Protein AF-A0A6B3ESQ0-F1 (afdb_monomer)

Solvent-accessible surface area (backbone atoms only — not comparable to full-atom values): 7758 Å² total; per-residue (Å²): 126,95,83,74,76,78,88,73,62,58,84,93,49,56,82,77,67,84,89,86,86,85,88,62,100,40,74,67,55,45,43,50,52,50,32,52,50,52,49,48,44,42,76,74,68,45,59,63,90,80,61,83,86,89,71,96,51,79,80,52,49,66,57,46,50,51,47,27,46,77,65,75,42,83,80,82,86,88,47,82,57,80,81,58,82,66,95,72,74,67,67,64,65,57,62,74,66,60,81,78,62,103,76,82,88,75,88,77,90,77,136

Sequence (111 aa):
HDGVEALHAPAEKAADGYVRCALLPTHAEEIDWLADSVAHYVRTGTSPGEIAVLCRTAGDFARIQSALVAREIPVEVVGLSGLLHLPEIADLRAVCEVLQDPGANASLVRL

pLDDT: mean 71.33, std 21.7, range [31.42, 96.69]

Foldseek 3Di:
DPDDDDDQDDPVCNPVDDDDDDDDPDPLVVLLVVLVVLLVCVVVPDQLVVDDDDDPDPVCVVSNCVNNVVSVRDDDDDDPVVVDDDPPPVVVVVVVVVVPDPPDDDDDDDD

Radius of gyration: 20.47 Å; Cα contacts (8 Å, |Δi|>4): 38; chains: 1; bounding box: 54×36×54 Å

Mean predicted aligned error: 14.68 Å

Secondary structure (DSSP, 8-state):
-TT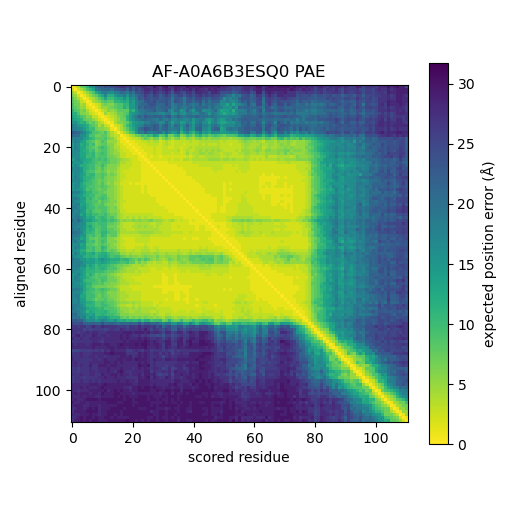----PPPTTTTTS--------SSHHHHHHHHHHHHHHHHHTT--GGG-----SSTHHHHHHHHHHHTTT-------GGGS---TTTTTHHHHTTGGG-TT--------

Structure (mmCIF, N/CA/C/O backbone):
data_AF-A0A6B3ESQ0-F1
#
_entry.id   AF-A0A6B3ESQ0-F1
#
loop_
_atom_site.group_PDB
_atom_site.id
_atom_site.type_symbol
_atom_site.label_atom_id
_atom_site.label_alt_id
_atom_site.label_comp_id
_atom_site.label_asym_id
_atom_site.label_entity_id
_atom_site.label_seq_id
_atom_site.pdbx_PDB_ins_code
_atom_site.Cartn_x
_atom_site.Cartn_y
_atom_site.Cartn_z
_atom_site.occupancy
_atom_site.B_iso_or_equiv
_atom_site.auth_seq_id
_atom_site.auth_comp_id
_atom_site.auth_asym_id
_atom_site.auth_atom_id
_atom_site.pdbx_PDB_model_num
ATOM 1 N N . HIS A 1 1 ? 25.397 -4.827 12.540 1.00 42.25 1 HIS A N 1
ATOM 2 C CA . HIS A 1 1 ? 25.240 -3.411 12.165 1.00 42.25 1 HIS A CA 1
ATOM 3 C C . HIS A 1 1 ? 25.140 -2.621 13.454 1.00 42.25 1 HIS A C 1
ATOM 5 O O . HIS A 1 1 ? 24.092 -2.644 14.087 1.00 42.25 1 HIS A O 1
ATOM 11 N N . ASP A 1 2 ? 26.251 -2.024 13.875 1.00 45.09 2 ASP A N 1
ATOM 12 C CA . ASP A 1 2 ? 26.321 -1.222 15.097 1.00 45.09 2 ASP A CA 1
ATOM 13 C C . ASP A 1 2 ? 25.617 0.114 14.846 1.00 45.09 2 ASP A C 1
ATOM 15 O O . ASP A 1 2 ? 26.069 0.903 14.019 1.00 45.09 2 ASP A O 1
ATOM 19 N N . GLY A 1 3 ? 24.473 0.332 15.499 1.00 49.19 3 GLY A N 1
ATOM 20 C CA . GLY A 1 3 ? 23.762 1.616 15.458 1.00 49.19 3 GLY A CA 1
ATOM 21 C C . GLY A 1 3 ? 22.256 1.558 15.200 1.00 49.19 3 GLY A C 1
ATOM 22 O O . GLY A 1 3 ? 21.627 2.610 15.169 1.00 49.19 3 GLY A O 1
ATOM 23 N N . VAL A 1 4 ? 21.655 0.376 15.032 1.00 50.34 4 VAL A N 1
ATOM 24 C CA . VAL A 1 4 ? 20.188 0.257 15.003 1.00 50.34 4 VAL A CA 1
ATOM 25 C C . VAL A 1 4 ? 19.718 -0.203 16.377 1.00 50.34 4 VAL A C 1
ATOM 27 O O . VAL A 1 4 ? 19.683 -1.399 16.659 1.00 50.34 4 VAL A O 1
ATOM 30 N N . GLU A 1 5 ? 19.393 0.748 17.251 1.00 51.16 5 GLU A N 1
ATOM 31 C CA . GLU A 1 5 ? 18.605 0.435 18.444 1.00 51.16 5 GLU A CA 1
ATOM 32 C C . GLU A 1 5 ? 17.200 0.019 18.008 1.00 51.16 5 GLU A C 1
ATOM 34 O O . GLU A 1 5 ? 16.563 0.673 17.177 1.00 51.16 5 GLU A O 1
ATOM 39 N N . ALA A 1 6 ? 16.727 -1.106 18.542 1.00 59.69 6 ALA A N 1
ATOM 40 C CA . ALA A 1 6 ? 15.377 -1.567 18.277 1.00 59.69 6 ALA 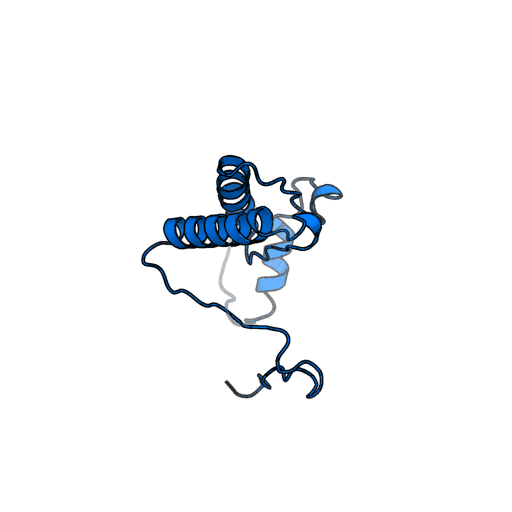A CA 1
ATOM 41 C C . ALA A 1 6 ? 14.386 -0.523 18.805 1.00 59.69 6 ALA A C 1
ATOM 43 O O . ALA A 1 6 ? 14.437 -0.133 19.971 1.00 59.69 6 ALA A O 1
ATOM 44 N N . LEU A 1 7 ? 13.474 -0.068 17.946 1.00 59.28 7 LEU A N 1
ATOM 45 C CA . LEU A 1 7 ? 12.362 0.769 18.377 1.00 59.28 7 LEU A CA 1
ATOM 46 C C . LEU A 1 7 ? 11.499 -0.052 19.339 1.00 59.28 7 LEU A C 1
ATOM 48 O O . LEU A 1 7 ? 10.813 -0.989 18.933 1.00 59.28 7 LEU A O 1
ATOM 52 N N . HIS A 1 8 ? 11.555 0.294 20.621 1.00 61.00 8 HIS A N 1
ATOM 53 C CA . HIS A 1 8 ? 10.695 -0.291 21.636 1.00 61.00 8 HIS A CA 1
ATOM 54 C C . HIS A 1 8 ? 9.432 0.553 21.762 1.00 61.00 8 HIS A C 1
ATOM 56 O O . HIS A 1 8 ? 9.494 1.756 22.022 1.00 61.00 8 HIS A O 1
ATOM 62 N N . ALA A 1 9 ? 8.274 -0.083 21.593 1.00 59.09 9 ALA A N 1
ATOM 63 C CA . ALA A 1 9 ? 7.018 0.541 21.971 1.00 59.09 9 ALA A CA 1
ATOM 64 C C . ALA A 1 9 ? 7.046 0.861 23.481 1.00 59.09 9 ALA A C 1
ATOM 66 O O . ALA A 1 9 ? 7.576 0.059 24.261 1.00 59.09 9 ALA A O 1
ATOM 67 N N . PRO A 1 10 ? 6.469 1.995 23.920 1.00 68.12 10 PRO A N 1
ATOM 68 C CA . PRO A 1 10 ? 6.226 2.247 25.337 1.00 68.12 10 PRO A CA 1
ATOM 69 C C . PRO A 1 10 ? 5.517 1.043 25.968 1.00 68.12 10 PRO A C 1
ATOM 71 O O . PRO A 1 10 ? 4.643 0.455 25.334 1.00 68.12 10 PRO A O 1
ATOM 74 N N . ALA A 1 11 ? 5.872 0.666 27.200 1.00 67.56 11 ALA A N 1
ATOM 75 C CA . ALA A 1 11 ? 5.365 -0.556 27.845 1.00 67.56 11 ALA A CA 1
ATOM 76 C C . ALA A 1 11 ? 3.823 -0.634 27.889 1.00 67.56 11 ALA A C 1
ATOM 78 O O . ALA A 1 11 ? 3.245 -1.712 27.808 1.00 67.56 11 ALA A O 1
ATOM 79 N N . GLU A 1 12 ? 3.170 0.524 27.944 1.00 67.88 12 GLU A N 1
ATOM 80 C CA . GLU A 1 12 ? 1.718 0.726 27.878 1.00 67.88 12 GLU A CA 1
ATOM 81 C C . GLU A 1 12 ? 1.080 0.430 26.506 1.00 67.88 12 GLU A C 1
ATOM 83 O O . GLU A 1 12 ? -0.115 0.169 26.448 1.00 67.88 12 GLU A O 1
ATOM 88 N N . LYS A 1 13 ? 1.860 0.431 25.417 1.00 63.09 13 LYS A N 1
ATOM 89 C CA . LYS A 1 13 ? 1.423 0.179 24.028 1.00 63.09 13 LYS A CA 1
ATOM 90 C C . LYS A 1 13 ? 2.120 -1.013 23.377 1.00 63.09 13 LYS A C 1
ATOM 92 O O . LYS A 1 13 ? 1.934 -1.270 22.191 1.00 63.09 13 LYS A O 1
ATOM 97 N N . ALA A 1 14 ? 2.930 -1.755 24.128 1.00 59.25 14 ALA A N 1
ATOM 98 C CA . ALA A 1 14 ? 3.681 -2.890 23.597 1.00 59.25 14 ALA A CA 1
ATOM 99 C C . ALA A 1 14 ? 2.776 -4.005 23.034 1.00 59.25 14 ALA A C 1
ATOM 101 O O . ALA A 1 14 ? 3.228 -4.788 22.204 1.00 59.25 14 ALA A O 1
ATOM 102 N N . ALA A 1 15 ? 1.508 -4.056 23.457 1.00 61.19 15 ALA A N 1
ATOM 103 C CA . ALA A 1 15 ? 0.502 -4.990 22.956 1.00 61.19 15 ALA A CA 1
ATOM 104 C C . ALA A 1 15 ? -0.371 -4.431 21.807 1.00 61.19 15 ALA A C 1
ATOM 106 O O . ALA A 1 15 ? -1.132 -5.196 21.217 1.00 61.19 15 ALA A O 1
ATOM 107 N N . ASP A 1 16 ? -0.258 -3.141 21.460 1.00 64.81 16 ASP A N 1
ATOM 108 C CA . ASP A 1 16 ? -1.187 -2.442 20.548 1.00 64.81 16 ASP A CA 1
ATOM 109 C C . ASP A 1 16 ? -0.822 -2.560 19.057 1.00 64.81 16 ASP A C 1
ATOM 111 O O . ASP A 1 16 ? -1.338 -1.826 18.213 1.00 64.81 16 ASP A O 1
ATOM 115 N N . GLY A 1 17 ? 0.049 -3.493 18.680 1.00 69.50 17 GLY A N 1
ATOM 116 C CA . GLY A 1 17 ? 0.402 -3.674 17.277 1.00 69.50 17 GLY A CA 1
ATOM 117 C C . GLY A 1 17 ? 1.129 -4.976 16.998 1.00 69.50 17 GLY A C 1
ATOM 118 O O . GLY A 1 17 ? 1.881 -5.487 17.823 1.00 69.50 17 GLY A O 1
ATOM 119 N N . TYR A 1 18 ? 0.923 -5.505 15.797 1.00 81.00 18 TYR A N 1
ATOM 120 C CA . TYR A 1 18 ? 1.715 -6.597 15.251 1.00 81.00 18 TYR A CA 1
ATOM 121 C C . TYR A 1 18 ? 2.340 -6.147 13.936 1.00 81.00 18 TYR A C 1
ATOM 123 O O . TYR A 1 18 ? 1.734 -5.413 13.157 1.00 81.00 18 TYR A O 1
ATOM 131 N N . VAL A 1 19 ? 3.561 -6.608 13.679 1.00 84.62 19 VAL A N 1
ATOM 132 C CA . VAL A 1 19 ? 4.231 -6.414 12.393 1.00 84.62 19 VAL A CA 1
ATOM 133 C C . VAL A 1 19 ? 4.090 -7.700 11.597 1.00 84.62 19 VAL A C 1
ATOM 135 O O . VAL A 1 19 ? 4.404 -8.781 12.094 1.00 84.62 19 VAL A O 1
ATOM 138 N N . ARG A 1 20 ? 3.623 -7.588 10.352 1.00 87.06 20 ARG A N 1
ATOM 139 C CA . ARG A 1 20 ? 3.578 -8.709 9.416 1.00 87.06 20 ARG A CA 1
ATOM 140 C C . ARG A 1 20 ? 4.608 -8.493 8.317 1.00 87.06 20 ARG A C 1
ATOM 142 O O . ARG A 1 20 ? 4.526 -7.513 7.586 1.00 87.06 20 ARG A O 1
ATOM 149 N N . CYS A 1 21 ? 5.532 -9.437 8.187 1.00 89.62 21 CYS A N 1
ATOM 150 C CA . CYS A 1 21 ? 6.523 -9.465 7.118 1.00 89.62 21 CYS A CA 1
ATOM 151 C C . CYS A 1 21 ? 6.286 -10.694 6.242 1.00 89.62 21 CYS A C 1
ATOM 153 O O . CYS A 1 21 ? 6.014 -11.779 6.757 1.00 89.62 21 CYS A O 1
ATOM 155 N N . ALA A 1 22 ? 6.417 -10.527 4.932 1.00 87.38 22 ALA A N 1
ATOM 156 C CA . ALA A 1 22 ? 6.410 -11.610 3.962 1.00 87.38 22 ALA A CA 1
ATOM 157 C C . ALA A 1 22 ? 7.605 -11.426 3.023 1.00 87.38 22 ALA A C 1
ATOM 159 O O . ALA A 1 22 ? 7.947 -10.298 2.681 1.00 87.38 22 ALA A O 1
ATOM 160 N N . LEU A 1 23 ? 8.238 -12.534 2.641 1.00 93.56 23 LEU A N 1
ATOM 161 C CA . LEU A 1 23 ? 9.214 -12.584 1.557 1.00 93.56 23 LEU A CA 1
ATOM 162 C C . LEU A 1 23 ? 8.570 -13.401 0.444 1.00 93.56 23 LEU A C 1
ATOM 164 O O . LEU A 1 23 ? 8.285 -14.583 0.654 1.00 93.56 23 LEU A O 1
ATOM 168 N N . LEU A 1 24 ? 8.305 -12.767 -0.696 1.00 94.50 24 LEU A N 1
ATOM 169 C CA . LEU A 1 24 ? 7.614 -13.408 -1.810 1.00 94.50 24 LEU A CA 1
ATOM 170 C C . LEU A 1 24 ? 8.553 -13.597 -3.011 1.00 94.50 24 LEU A C 1
ATOM 172 O O . LEU A 1 24 ? 9.538 -12.872 -3.146 1.00 94.50 24 LEU A O 1
ATOM 176 N N . PRO A 1 25 ? 8.283 -14.594 -3.872 1.00 95.44 25 PRO A N 1
ATOM 177 C CA . PRO A 1 25 ? 9.121 -14.906 -5.028 1.00 95.44 25 PRO A CA 1
ATOM 178 C C . PRO A 1 25 ? 9.356 -13.743 -5.998 1.00 95.44 25 PRO A C 1
ATOM 180 O O . PRO A 1 25 ? 10.406 -13.693 -6.641 1.00 95.44 25 PRO A O 1
ATOM 183 N N . THR A 1 26 ? 8.390 -12.830 -6.142 1.00 95.75 26 THR A N 1
ATOM 184 C CA . THR A 1 26 ? 8.467 -11.731 -7.109 1.00 95.75 26 THR A CA 1
ATOM 185 C C . THR A 1 26 ? 7.967 -10.406 -6.540 1.00 95.75 26 THR A C 1
ATOM 187 O O . THR A 1 26 ? 7.060 -10.363 -5.715 1.00 95.75 26 THR A O 1
ATOM 190 N N . HIS A 1 27 ? 8.504 -9.298 -7.064 1.00 91.81 27 HIS A N 1
ATOM 191 C CA . HIS A 1 27 ? 8.040 -7.938 -6.743 1.00 91.81 27 HIS A CA 1
ATOM 192 C C . HIS A 1 27 ? 6.552 -7.731 -7.052 1.00 91.81 27 HIS A C 1
ATOM 194 O O . HIS A 1 27 ? 5.857 -6.995 -6.361 1.00 91.81 27 HIS A O 1
ATOM 200 N N . ALA A 1 28 ? 6.050 -8.377 -8.108 1.00 93.38 28 ALA A N 1
ATOM 201 C CA . ALA A 1 28 ? 4.633 -8.320 -8.452 1.00 93.38 28 ALA A CA 1
ATOM 202 C C . ALA A 1 28 ? 3.774 -8.977 -7.360 1.00 93.38 28 ALA A C 1
ATOM 204 O O . ALA A 1 28 ? 2.796 -8.380 -6.918 1.00 93.38 28 ALA A O 1
ATOM 205 N N . GLU A 1 29 ? 4.188 -10.148 -6.868 1.00 94.06 29 GLU A N 1
ATOM 206 C CA . GLU A 1 29 ? 3.516 -10.829 -5.758 1.00 94.06 29 GLU A CA 1
ATOM 207 C C . GLU A 1 29 ? 3.589 -10.028 -4.454 1.00 94.06 29 GLU A C 1
ATOM 209 O O . GLU A 1 29 ? 2.617 -10.006 -3.703 1.00 94.06 29 GLU A O 1
ATOM 214 N N . GLU A 1 30 ? 4.694 -9.324 -4.190 1.00 94.06 30 GLU A N 1
ATOM 215 C CA . GLU A 1 30 ? 4.793 -8.405 -3.046 1.00 94.06 30 GLU A CA 1
ATOM 216 C C . GLU A 1 30 ? 3.765 -7.274 -3.120 1.00 94.06 30 GLU A C 1
ATOM 218 O O . GLU A 1 30 ? 3.108 -6.969 -2.121 1.00 94.06 30 GLU A O 1
ATOM 223 N N . ILE A 1 31 ? 3.573 -6.690 -4.305 1.00 94.31 31 ILE A N 1
ATOM 224 C CA . ILE A 1 31 ? 2.566 -5.647 -4.525 1.00 94.31 31 ILE A CA 1
ATOM 225 C C . ILE A 1 31 ? 1.150 -6.207 -4.371 1.00 94.31 31 ILE A C 1
ATOM 227 O O . ILE A 1 31 ? 0.312 -5.563 -3.739 1.00 94.31 31 ILE A O 1
ATOM 231 N N . ASP A 1 32 ? 0.873 -7.393 -4.910 1.00 95.81 32 ASP A N 1
ATOM 232 C CA . ASP A 1 32 ? -0.441 -8.022 -4.771 1.00 95.81 32 ASP A CA 1
ATOM 233 C C . ASP A 1 32 ? -0.756 -8.368 -3.318 1.00 95.81 32 ASP A C 1
ATOM 235 O O . ASP A 1 32 ? -1.838 -8.044 -2.826 1.00 95.81 32 ASP A O 1
ATOM 239 N N . TRP A 1 33 ? 0.210 -8.932 -2.594 1.00 95.94 33 TRP A N 1
ATOM 240 C CA . TRP A 1 33 ? 0.067 -9.227 -1.175 1.00 95.94 33 TRP A CA 1
ATOM 241 C C . TRP A 1 33 ? -0.169 -7.964 -0.346 1.00 95.94 33 TRP A C 1
ATOM 243 O O . TRP A 1 33 ? -1.041 -7.949 0.529 1.00 95.94 33 TRP A O 1
ATOM 253 N N . LEU A 1 34 ? 0.566 -6.886 -0.627 1.00 94.88 34 LEU A N 1
ATOM 254 C CA . LEU A 1 34 ? 0.341 -5.581 -0.012 1.00 94.88 34 LEU A CA 1
ATOM 255 C C . LEU A 1 34 ? -1.088 -5.095 -0.286 1.00 94.88 34 LEU A C 1
ATOM 257 O O . LEU A 1 34 ? -1.806 -4.735 0.647 1.00 94.88 34 LEU A O 1
ATOM 261 N N . ALA A 1 35 ? -1.518 -5.109 -1.546 1.00 95.94 35 ALA A N 1
ATOM 262 C CA . ALA A 1 35 ? -2.824 -4.605 -1.941 1.00 95.94 35 ALA A CA 1
ATOM 263 C C . ALA A 1 35 ? -3.973 -5.434 -1.337 1.00 95.94 35 ALA A C 1
ATOM 265 O O . ALA A 1 35 ? -4.943 -4.861 -0.842 1.00 95.94 35 ALA A O 1
ATOM 266 N N . ASP A 1 36 ? -3.841 -6.763 -1.278 1.00 96.69 36 ASP A N 1
ATOM 267 C CA . ASP A 1 36 ? -4.792 -7.658 -0.604 1.00 96.69 36 ASP A CA 1
ATOM 268 C C . ASP A 1 36 ? -4.860 -7.404 0.905 1.00 96.69 36 ASP A C 1
ATOM 270 O O . ASP A 1 36 ? -5.938 -7.451 1.507 1.00 96.69 36 ASP A O 1
ATOM 274 N N . SER A 1 37 ? -3.714 -7.100 1.518 1.00 95.31 37 SER A N 1
ATOM 275 C CA . SER A 1 37 ? -3.620 -6.754 2.936 1.00 95.31 37 SER A CA 1
ATOM 276 C C . SER A 1 37 ? -4.381 -5.468 3.241 1.00 95.31 37 SER A C 1
ATOM 278 O O . SER A 1 37 ? -5.214 -5.449 4.146 1.00 95.31 37 SER A O 1
ATOM 280 N N . VAL A 1 38 ? -4.143 -4.411 2.460 1.00 95.00 38 VAL A N 1
ATOM 281 C CA . VAL A 1 38 ? -4.858 -3.133 2.594 1.00 95.00 38 VAL A CA 1
ATOM 282 C C . VAL A 1 38 ? -6.353 -3.335 2.350 1.00 95.00 38 VAL A C 1
ATOM 284 O O . VAL A 1 38 ? -7.170 -2.884 3.150 1.00 95.00 38 VAL A O 1
ATOM 287 N N . ALA A 1 39 ? -6.724 -4.093 1.313 1.00 95.81 39 ALA A N 1
ATOM 288 C CA . ALA A 1 39 ? -8.119 -4.410 1.013 1.00 95.81 39 ALA A CA 1
ATOM 289 C C . ALA A 1 39 ? -8.815 -5.117 2.181 1.00 95.81 39 ALA A C 1
ATOM 291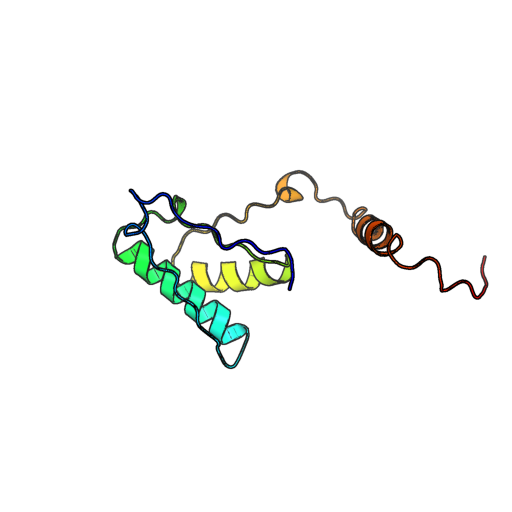 O O . ALA A 1 39 ? -9.976 -4.841 2.477 1.00 95.81 39 ALA A O 1
ATOM 292 N N . HIS A 1 40 ? -8.115 -6.038 2.847 1.00 95.50 40 HIS A N 1
ATOM 293 C CA . HIS A 1 40 ? -8.631 -6.704 4.034 1.00 95.50 40 HIS A CA 1
ATOM 294 C C . HIS A 1 40 ? -8.925 -5.699 5.149 1.00 95.50 40 HIS A C 1
ATOM 296 O O . HIS A 1 40 ? -10.062 -5.673 5.612 1.00 95.50 40 HIS A O 1
ATOM 302 N N . TYR A 1 41 ? -7.967 -4.837 5.509 1.00 93.50 41 TYR A N 1
ATOM 303 C CA . TYR A 1 41 ? -8.165 -3.828 6.557 1.00 93.50 41 TYR A CA 1
ATOM 304 C C . TYR A 1 41 ? -9.335 -2.891 6.256 1.00 93.50 41 TYR A C 1
ATOM 306 O O . TYR A 1 41 ? -10.194 -2.686 7.117 1.00 93.50 41 TYR A O 1
ATOM 314 N N . VAL A 1 42 ? -9.419 -2.401 5.016 1.00 95.00 42 VAL A N 1
ATOM 315 C CA . VAL A 1 42 ? -10.516 -1.531 4.575 1.00 95.00 42 VAL A CA 1
ATOM 316 C C . VAL A 1 42 ? -11.867 -2.234 4.701 1.00 95.00 42 VAL A C 1
ATOM 318 O O . VAL A 1 42 ? -12.799 -1.685 5.284 1.00 95.00 42 VAL A O 1
ATOM 321 N N . ARG A 1 43 ? -11.978 -3.489 4.243 1.00 94.56 43 ARG A N 1
ATOM 322 C CA . ARG A 1 43 ? -13.220 -4.271 4.384 1.00 94.56 43 ARG A CA 1
ATOM 323 C C . ARG A 1 43 ? -13.575 -4.588 5.835 1.00 94.56 43 ARG A C 1
ATOM 325 O O . ARG A 1 43 ? -14.753 -4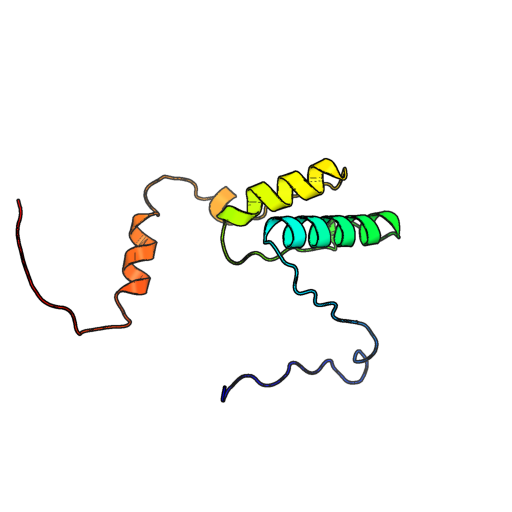.745 6.139 1.00 94.56 43 ARG A O 1
ATOM 332 N N . THR A 1 44 ? -12.587 -4.710 6.720 1.00 94.88 44 THR A N 1
ATOM 333 C CA . THR A 1 44 ? -12.809 -4.976 8.150 1.00 94.88 44 THR A CA 1
ATOM 334 C C . THR A 1 44 ? -13.050 -3.716 8.982 1.00 94.88 44 THR A C 1
ATOM 336 O O . THR A 1 44 ? -13.278 -3.834 10.183 1.00 94.88 44 THR A O 1
ATOM 339 N N . GLY A 1 45 ? -13.049 -2.530 8.362 1.00 92.38 45 GLY A N 1
ATOM 340 C CA . GLY A 1 45 ? -13.494 -1.284 8.989 1.00 92.38 45 GLY A CA 1
ATOM 341 C C . GLY A 1 45 ? -12.416 -0.226 9.221 1.00 92.38 45 GLY A C 1
ATOM 342 O O . GLY A 1 45 ? -12.731 0.809 9.798 1.00 92.38 45 GLY A O 1
ATOM 343 N N . THR A 1 46 ? -11.173 -0.437 8.780 1.00 91.62 46 THR A N 1
ATOM 344 C CA . THR A 1 46 ? -10.152 0.623 8.793 1.00 91.62 46 THR A CA 1
ATOM 345 C C . THR A 1 46 ? -10.443 1.624 7.680 1.00 91.62 46 THR A C 1
ATOM 347 O O . THR A 1 46 ? -10.635 1.232 6.528 1.00 91.62 46 THR A O 1
ATOM 350 N N . SER A 1 47 ? -10.465 2.921 7.986 1.00 89.81 47 SER A N 1
ATOM 351 C CA . SER A 1 47 ? -10.645 3.924 6.937 1.00 89.81 47 SER A CA 1
ATOM 352 C C . SER A 1 47 ? -9.421 3.926 6.011 1.00 89.81 47 SER A C 1
ATOM 354 O O . SER A 1 47 ? -8.295 3.925 6.511 1.00 89.81 47 SER A O 1
ATOM 356 N N . PRO A 1 48 ? -9.578 3.982 4.672 1.00 87.38 48 PRO A N 1
ATOM 357 C CA . PRO A 1 48 ? -8.438 4.084 3.759 1.00 87.38 48 PRO A CA 1
ATOM 358 C C . PRO A 1 48 ? -7.480 5.238 4.096 1.00 87.38 48 PRO A C 1
ATOM 360 O O . PRO A 1 48 ? -6.276 5.101 3.915 1.00 87.38 48 PRO A O 1
ATOM 363 N N . GLY A 1 49 ? -7.996 6.347 4.642 1.00 86.31 49 GLY A N 1
ATOM 364 C CA . GLY A 1 49 ? -7.190 7.503 5.056 1.00 86.31 49 GLY A CA 1
ATOM 365 C C . GLY A 1 49 ? -6.319 7.278 6.299 1.00 86.31 49 GLY A C 1
ATOM 366 O O . GLY A 1 49 ? -5.477 8.113 6.607 1.00 86.31 49 GLY A O 1
ATOM 367 N N . GLU A 1 50 ? -6.500 6.165 7.011 1.00 88.12 50 GLU A N 1
ATOM 368 C CA . GLU A 1 50 ? -5.661 5.764 8.150 1.00 88.12 50 GLU A CA 1
ATOM 369 C C . GLU A 1 50 ? -4.493 4.859 7.725 1.00 88.12 50 GLU A C 1
ATOM 371 O O . GLU A 1 50 ? -3.668 4.474 8.554 1.00 88.12 50 GLU A O 1
ATOM 376 N N . ILE A 1 51 ? -4.408 4.509 6.437 1.00 88.50 51 ILE A N 1
ATOM 377 C CA . ILE A 1 51 ? -3.405 3.596 5.894 1.00 88.50 51 ILE A CA 1
ATOM 378 C C . ILE A 1 51 ? -2.419 4.383 5.029 1.00 88.50 51 ILE A C 1
ATOM 380 O O . ILE A 1 51 ? -2.803 5.052 4.074 1.00 88.50 51 ILE A O 1
ATOM 384 N N . ALA A 1 52 ? -1.126 4.250 5.324 1.00 87.44 52 ALA A N 1
ATOM 385 C CA . ALA A 1 52 ? -0.052 4.815 4.512 1.00 87.44 52 ALA A CA 1
ATOM 386 C C . ALA A 1 52 ? 0.825 3.703 3.926 1.00 87.44 52 ALA A C 1
ATOM 388 O O . ALA A 1 52 ? 1.246 2.789 4.637 1.00 87.44 52 ALA A O 1
ATOM 389 N N . VAL A 1 53 ? 1.138 3.808 2.633 1.00 87.75 53 VAL A N 1
ATOM 390 C CA . VAL A 1 53 ? 2.086 2.921 1.947 1.00 87.75 53 VAL A CA 1
ATOM 391 C C . VAL A 1 53 ? 3.359 3.701 1.638 1.00 87.75 53 VAL A C 1
ATOM 393 O O . VAL A 1 53 ? 3.342 4.663 0.873 1.00 87.75 53 VAL A O 1
ATOM 396 N N . LEU A 1 54 ? 4.477 3.275 2.224 1.00 84.56 54 LEU A N 1
ATOM 397 C CA . LEU A 1 54 ? 5.781 3.904 2.033 1.00 84.56 54 LEU A CA 1
ATOM 398 C C . LEU A 1 54 ? 6.589 3.114 1.006 1.00 84.56 54 LEU A C 1
ATOM 400 O O . LEU A 1 54 ? 6.863 1.932 1.204 1.00 84.56 54 LEU A O 1
ATOM 404 N N . CYS A 1 55 ? 7.003 3.775 -0.072 1.00 81.12 55 CYS A N 1
ATOM 405 C CA . CYS A 1 55 ? 7.847 3.166 -1.099 1.00 81.12 55 CYS A CA 1
ATOM 406 C C . CYS A 1 55 ? 9.211 3.850 -1.121 1.00 81.12 55 CYS A C 1
ATOM 408 O O . CYS A 1 55 ? 9.320 5.053 -0.885 1.00 81.12 55 CYS A O 1
ATOM 410 N N . ARG A 1 56 ? 10.262 3.093 -1.448 1.00 80.44 56 ARG A N 1
ATOM 411 C CA . ARG A 1 56 ? 11.617 3.646 -1.573 1.00 80.44 56 ARG A CA 1
ATOM 412 C C . ARG A 1 56 ? 11.801 4.453 -2.858 1.00 80.44 56 ARG A C 1
ATOM 414 O O . ARG A 1 56 ? 12.572 5.407 -2.867 1.00 80.44 56 ARG A O 1
ATOM 421 N N . THR A 1 57 ? 11.141 4.051 -3.946 1.00 77.12 57 THR A N 1
ATOM 422 C CA . THR A 1 57 ? 11.292 4.678 -5.264 1.00 77.12 57 THR A CA 1
ATOM 423 C C . THR A 1 57 ? 9.943 5.080 -5.846 1.00 77.12 57 THR A C 1
ATOM 425 O O . THR A 1 57 ? 8.938 4.408 -5.627 1.00 77.12 57 THR A O 1
ATOM 428 N N . ALA A 1 58 ? 9.927 6.162 -6.630 1.00 73.06 58 ALA A N 1
ATOM 429 C CA . ALA A 1 58 ? 8.713 6.633 -7.298 1.00 73.06 58 ALA A CA 1
ATOM 430 C C . ALA A 1 58 ? 8.204 5.662 -8.381 1.00 73.06 58 ALA A C 1
ATOM 432 O O . ALA A 1 58 ? 7.030 5.704 -8.741 1.00 73.06 58 ALA A O 1
ATOM 433 N N . GLY A 1 59 ? 9.063 4.765 -8.885 1.00 76.88 59 GLY A N 1
ATOM 434 C CA . GLY A 1 59 ? 8.687 3.767 -9.891 1.00 76.88 59 GLY A CA 1
ATOM 435 C C . GLY A 1 59 ? 7.642 2.762 -9.396 1.00 76.88 59 GLY A C 1
ATOM 436 O O . GLY A 1 59 ? 6.868 2.238 -10.196 1.00 76.88 59 GLY A O 1
ATOM 437 N N . ASP A 1 60 ? 7.570 2.536 -8.082 1.00 83.62 60 ASP A N 1
ATOM 438 C CA . ASP A 1 60 ? 6.614 1.604 -7.479 1.00 83.62 60 ASP A CA 1
ATOM 439 C C . ASP A 1 60 ? 5.214 2.208 -7.308 1.00 83.62 60 ASP A C 1
ATOM 441 O O . ASP A 1 60 ? 4.231 1.466 -7.251 1.00 83.62 60 ASP A O 1
ATOM 445 N N . PHE A 1 61 ? 5.090 3.542 -7.306 1.00 84.19 61 PHE A N 1
ATOM 446 C CA . PHE A 1 61 ? 3.817 4.232 -7.074 1.00 84.19 61 PHE A CA 1
ATOM 447 C C . PHE A 1 61 ? 2.742 3.820 -8.076 1.00 84.19 61 PHE A C 1
ATOM 449 O O . PHE A 1 61 ? 1.642 3.454 -7.673 1.00 84.19 61 PHE A O 1
ATOM 456 N N . ALA A 1 62 ? 3.065 3.818 -9.372 1.00 84.81 62 ALA A N 1
ATOM 457 C CA . ALA A 1 62 ? 2.098 3.482 -10.416 1.00 84.81 62 ALA A CA 1
ATOM 458 C C . ALA A 1 62 ? 1.603 2.030 -10.303 1.00 84.81 62 ALA A C 1
ATOM 460 O O . ALA A 1 62 ? 0.421 1.753 -10.519 1.00 84.81 62 ALA A O 1
ATOM 461 N N . ARG A 1 63 ? 2.490 1.096 -9.933 1.00 90.06 63 ARG A N 1
ATOM 462 C CA . ARG A 1 63 ? 2.145 -0.327 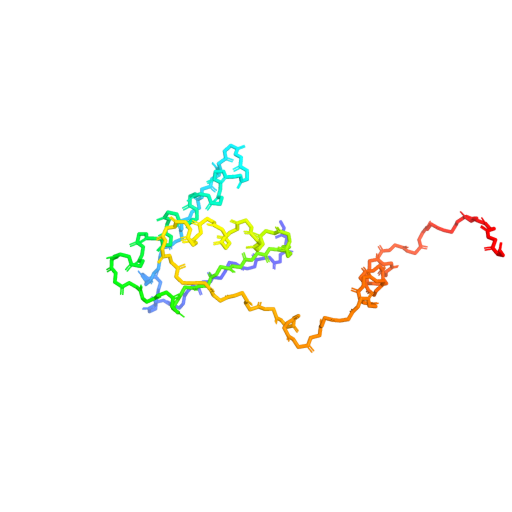-9.790 1.00 90.06 63 ARG A CA 1
ATOM 463 C C . ARG A 1 63 ? 1.259 -0.561 -8.569 1.00 90.06 63 ARG A C 1
ATOM 465 O O . ARG A 1 63 ? 0.234 -1.225 -8.683 1.00 90.06 63 ARG A O 1
ATOM 472 N N . ILE A 1 64 ? 1.615 0.038 -7.435 1.00 90.31 64 ILE A N 1
ATOM 473 C CA . ILE A 1 64 ? 0.849 -0.058 -6.187 1.00 90.31 64 ILE A CA 1
ATOM 474 C C . ILE A 1 64 ? -0.513 0.621 -6.331 1.00 90.31 64 ILE A C 1
ATOM 476 O O . ILE A 1 64 ? -1.529 0.032 -5.970 1.00 90.31 64 ILE A O 1
ATOM 480 N N . GLN A 1 65 ? -0.558 1.821 -6.917 1.00 89.44 65 GLN A N 1
ATOM 481 C CA . GLN A 1 65 ? -1.811 2.516 -7.208 1.00 89.44 65 GLN A CA 1
ATOM 482 C C . GLN A 1 65 ? -2.726 1.641 -8.065 1.00 89.44 65 GLN A C 1
ATOM 484 O O . GLN A 1 65 ? -3.885 1.446 -7.714 1.00 89.44 65 GLN A O 1
ATOM 489 N N . SER A 1 66 ? -2.203 1.074 -9.156 1.00 91.25 66 SER A N 1
ATOM 490 C CA . SER A 1 66 ? -2.981 0.199 -10.039 1.00 91.25 66 SER A CA 1
ATOM 491 C C . SER A 1 66 ? -3.531 -1.020 -9.290 1.00 91.25 66 SER A C 1
ATOM 493 O O . SER A 1 66 ? -4.705 -1.349 -9.439 1.00 91.25 66 SER A O 1
ATOM 495 N N . ALA A 1 67 ? -2.716 -1.657 -8.443 1.00 95.19 67 ALA A N 1
ATOM 496 C CA . ALA A 1 67 ? -3.120 -2.826 -7.663 1.00 95.19 67 ALA A CA 1
ATOM 497 C C . ALA A 1 67 ? -4.201 -2.513 -6.612 1.00 95.19 67 ALA A C 1
ATOM 499 O O . ALA A 1 67 ? -5.097 -3.332 -6.393 1.00 95.19 67 ALA A O 1
ATOM 500 N N . LEU A 1 68 ? -4.139 -1.339 -5.978 1.00 93.75 68 LEU A N 1
ATOM 501 C CA . LEU A 1 68 ? -5.130 -0.873 -5.002 1.00 93.75 68 LEU A CA 1
ATOM 502 C C . LEU A 1 68 ? -6.438 -0.432 -5.680 1.00 93.75 68 LEU A C 1
ATOM 504 O O . LEU A 1 68 ? -7.518 -0.814 -5.231 1.00 93.75 68 LEU A O 1
ATOM 508 N N . VAL A 1 69 ? -6.357 0.294 -6.800 1.00 93.75 69 VAL A N 1
ATOM 509 C CA . VAL A 1 69 ? -7.528 0.715 -7.592 1.00 93.75 69 VAL A CA 1
ATOM 510 C C . VAL A 1 69 ? -8.269 -0.491 -8.168 1.00 93.75 69 VAL A C 1
ATOM 512 O O . VAL A 1 69 ? -9.496 -0.517 -8.142 1.00 93.75 69 VAL A O 1
ATOM 515 N N . ALA A 1 70 ? -7.551 -1.526 -8.615 1.00 95.56 70 ALA A N 1
ATOM 516 C CA . ALA A 1 70 ? -8.155 -2.783 -9.067 1.00 95.56 70 ALA A CA 1
ATOM 517 C C . ALA A 1 70 ? -8.968 -3.500 -7.970 1.00 95.56 70 ALA A C 1
ATOM 519 O O . ALA A 1 70 ? -9.804 -4.346 -8.278 1.00 95.56 70 ALA A O 1
ATOM 520 N N . ARG A 1 71 ? -8.734 -3.156 -6.698 1.00 95.81 71 ARG A N 1
ATOM 521 C CA . ARG A 1 71 ? -9.452 -3.658 -5.517 1.00 95.81 71 ARG A CA 1
ATOM 522 C C . ARG A 1 71 ? -10.438 -2.630 -4.951 1.00 95.81 71 ARG A C 1
ATOM 524 O O . ARG A 1 71 ? -10.879 -2.778 -3.815 1.00 95.81 71 ARG A O 1
ATOM 531 N N . GLU A 1 72 ? -10.758 -1.598 -5.735 1.00 94.31 72 GLU A N 1
ATOM 532 C CA . GLU A 1 72 ? -11.701 -0.522 -5.402 1.00 94.31 72 GLU A CA 1
ATOM 533 C C . GLU A 1 72 ? -11.294 0.304 -4.168 1.00 94.31 72 GLU A C 1
ATOM 535 O O . GLU A 1 72 ? -12.133 0.877 -3.474 1.00 94.31 72 GLU A O 1
ATOM 540 N N . ILE A 1 73 ? -9.989 0.395 -3.890 1.00 92.75 73 ILE A N 1
ATOM 541 C CA . ILE A 1 73 ? -9.456 1.167 -2.765 1.00 92.75 73 ILE A CA 1
ATOM 542 C C . ILE A 1 73 ? -9.078 2.567 -3.260 1.00 92.75 73 ILE A C 1
ATOM 544 O O . ILE A 1 73 ? -8.275 2.679 -4.192 1.00 92.75 73 ILE A O 1
ATOM 548 N N . PRO A 1 74 ? -9.612 3.645 -2.660 1.00 88.25 74 PRO A N 1
ATOM 549 C CA . PRO A 1 74 ? -9.213 4.998 -3.016 1.00 88.25 74 PRO A CA 1
ATOM 550 C C . PRO A 1 74 ? -7.763 5.247 -2.585 1.00 88.25 74 PRO A C 1
ATOM 552 O O . PRO A 1 74 ? -7.388 4.959 -1.450 1.00 88.25 74 PRO A O 1
ATOM 555 N N . VAL A 1 75 ? -6.954 5.794 -3.494 1.00 86.62 75 VAL A N 1
ATOM 556 C CA . VAL A 1 75 ? -5.534 6.087 -3.257 1.00 86.62 75 VAL A CA 1
ATOM 557 C C . VAL A 1 75 ? -5.244 7.534 -3.606 1.00 86.62 75 VAL A C 1
ATOM 559 O O . VAL A 1 75 ? -5.544 7.986 -4.711 1.00 86.62 75 VAL A O 1
ATOM 562 N N . GLU A 1 76 ? -4.587 8.227 -2.687 1.00 83.31 76 GLU A N 1
ATOM 563 C CA . GLU A 1 76 ? -3.954 9.514 -2.938 1.00 83.31 76 GLU A CA 1
ATOM 564 C C . GLU A 1 76 ? -2.437 9.313 -2.981 1.00 83.31 76 GLU A C 1
ATOM 566 O O . GLU A 1 76 ? -1.831 8.830 -2.024 1.00 83.31 76 GLU A O 1
ATOM 571 N N . VAL A 1 77 ? -1.807 9.655 -4.106 1.00 76.94 77 VAL A N 1
ATOM 572 C CA . VAL A 1 77 ? -0.346 9.596 -4.224 1.00 76.94 77 VAL A CA 1
ATOM 573 C C . VAL A 1 77 ? 0.221 10.918 -3.726 1.00 76.94 77 VAL A C 1
ATOM 575 O O . VAL A 1 77 ? 0.249 11.912 -4.451 1.00 76.94 77 VAL A O 1
ATOM 578 N N . VAL A 1 78 ? 0.686 10.925 -2.478 1.00 70.31 78 VAL A N 1
ATOM 579 C CA . VAL A 1 78 ? 1.334 12.097 -1.886 1.00 70.31 78 VAL A CA 1
ATOM 580 C C . VAL A 1 78 ? 2.776 12.170 -2.375 1.00 70.31 78 VAL A C 1
ATOM 582 O O . VAL A 1 78 ? 3.665 11.471 -1.894 1.00 70.31 78 VAL A O 1
ATOM 585 N N . GLY A 1 79 ? 3.016 13.049 -3.340 1.00 59.47 79 GLY A N 1
ATOM 586 C CA . GLY A 1 79 ? 4.350 13.523 -3.672 1.00 59.47 79 GLY A CA 1
ATOM 587 C C . GLY A 1 79 ? 4.449 15.004 -3.339 1.00 59.47 79 GLY A C 1
ATOM 588 O O . GLY A 1 79 ? 3.611 15.786 -3.778 1.00 59.47 79 GLY A O 1
ATOM 589 N N . LEU A 1 80 ? 5.535 15.444 -2.698 1.00 48.03 80 LEU A N 1
ATOM 590 C CA . LEU A 1 80 ? 5.946 16.853 -2.825 1.00 48.03 80 LEU A CA 1
ATOM 591 C C . LEU A 1 80 ? 6.175 17.255 -4.306 1.00 48.03 80 LEU A C 1
ATOM 593 O O . LEU A 1 80 ? 6.224 18.435 -4.635 1.00 48.03 80 LEU A O 1
ATOM 597 N N . SER A 1 81 ? 6.222 16.279 -5.218 1.00 47.12 81 SER A N 1
ATOM 598 C CA . SER A 1 81 ? 6.164 16.433 -6.676 1.00 47.12 81 SER A CA 1
ATOM 599 C C . SER A 1 81 ? 4.781 16.787 -7.249 1.00 47.12 81 SER A C 1
ATOM 601 O O . SER A 1 81 ? 4.670 16.944 -8.457 1.00 47.12 81 SER A O 1
ATOM 603 N N . GLY A 1 82 ? 3.737 16.948 -6.429 1.00 45.31 82 GLY A N 1
ATOM 604 C CA . GLY A 1 82 ? 2.491 17.614 -6.839 1.00 45.31 82 GLY A CA 1
ATOM 605 C C . GLY A 1 82 ? 2.600 19.146 -6.855 1.00 45.31 82 GLY A C 1
ATOM 606 O O . GLY A 1 82 ? 1.760 19.811 -7.453 1.00 45.31 82 GLY A O 1
ATOM 607 N N . LEU A 1 83 ? 3.649 19.708 -6.234 1.00 45.97 83 LEU A N 1
ATOM 608 C CA . LEU A 1 83 ? 3.936 21.149 -6.223 1.00 45.97 83 LEU A CA 1
ATOM 609 C C . LEU A 1 83 ? 5.154 21.543 -7.079 1.00 45.97 83 LEU A C 1
ATOM 611 O O . LEU A 1 83 ? 5.368 22.726 -7.323 1.00 45.97 83 LEU A O 1
ATOM 615 N N . LEU A 1 84 ? 5.959 20.576 -7.529 1.00 43.78 84 LEU A N 1
ATOM 616 C CA . LEU A 1 84 ? 7.183 20.800 -8.305 1.00 43.78 84 LEU A CA 1
ATOM 617 C C . LEU A 1 84 ? 7.370 19.662 -9.319 1.00 43.78 84 LEU A C 1
ATOM 619 O O . LEU A 1 84 ? 8.050 18.668 -9.060 1.00 43.78 84 LEU A O 1
ATOM 623 N N . HIS A 1 85 ? 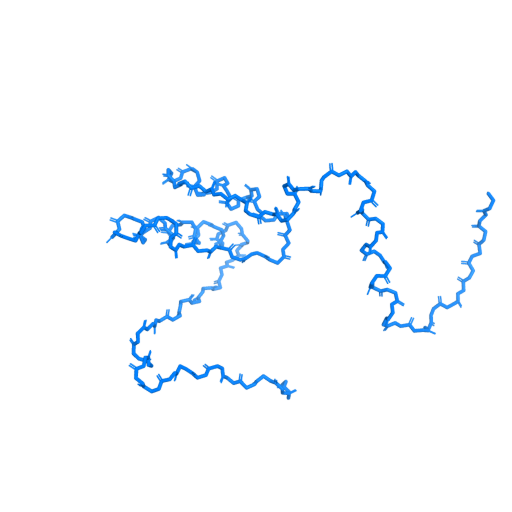6.744 19.813 -10.482 1.00 44.53 85 HIS A N 1
ATOM 624 C CA . HIS A 1 85 ? 7.006 18.992 -11.661 1.00 44.53 85 HIS A CA 1
ATOM 625 C C . HIS A 1 85 ? 7.383 19.911 -12.827 1.00 44.53 85 HIS A C 1
ATOM 627 O O . HIS A 1 85 ? 6.572 20.221 -13.695 1.00 44.53 85 HIS A O 1
ATOM 633 N N . LEU A 1 86 ? 8.634 20.373 -12.811 1.00 41.84 86 LEU A N 1
ATOM 634 C CA . LEU A 1 86 ? 9.329 20.808 -14.016 1.00 41.84 86 LEU A CA 1
ATOM 635 C C . LEU A 1 86 ? 10.576 19.928 -14.227 1.00 41.84 86 LEU A C 1
ATOM 637 O O . LEU A 1 86 ? 11.172 19.462 -13.250 1.00 41.84 86 LEU A O 1
ATOM 641 N N . PRO A 1 87 ? 10.951 19.658 -15.490 1.00 44.22 87 PRO A N 1
ATOM 642 C CA . PRO A 1 87 ? 11.904 18.619 -15.866 1.00 44.22 87 PRO A CA 1
ATOM 643 C C . PRO A 1 87 ? 13.386 18.981 -15.633 1.00 44.22 87 PRO A C 1
ATOM 645 O O . PRO A 1 87 ? 14.252 18.345 -16.223 1.00 44.22 87 PRO A O 1
ATOM 648 N N . GLU A 1 88 ? 13.716 19.943 -14.763 1.00 44.38 88 GLU A N 1
ATOM 649 C CA . GLU A 1 88 ? 15.113 20.280 -14.432 1.00 44.38 88 GLU A CA 1
ATOM 650 C C . GLU A 1 88 ? 15.692 19.525 -13.210 1.00 44.38 88 GLU A C 1
ATOM 652 O O . GLU A 1 88 ? 16.896 19.581 -12.972 1.00 44.38 88 GLU A O 1
ATOM 657 N N . ILE A 1 89 ? 14.894 18.775 -12.433 1.00 47.94 89 ILE A N 1
ATOM 658 C CA . ILE A 1 89 ? 15.357 18.071 -11.208 1.00 47.94 89 ILE A CA 1
ATOM 659 C C . ILE A 1 89 ? 15.562 16.559 -11.454 1.00 47.94 89 ILE A C 1
ATOM 661 O O . ILE A 1 89 ? 15.239 15.716 -10.622 1.00 47.94 89 ILE A O 1
ATOM 665 N N . ALA A 1 90 ? 16.093 16.183 -12.617 1.00 46.09 90 ALA A N 1
ATOM 666 C CA . ALA A 1 90 ? 16.748 14.880 -12.788 1.00 46.09 90 ALA A CA 1
ATOM 667 C C . ALA A 1 90 ? 18.260 14.990 -12.498 1.00 46.09 90 ALA A C 1
ATOM 669 O O . ALA A 1 90 ? 18.843 14.090 -11.895 1.00 46.09 90 ALA A O 1
ATOM 670 N N . ASP A 1 91 ? 18.866 16.143 -12.803 1.00 48.06 91 ASP A N 1
ATOM 671 C CA . ASP A 1 91 ? 20.316 16.360 -12.701 1.00 48.06 91 ASP A CA 1
ATOM 672 C C . ASP A 1 91 ? 20.804 16.719 -11.287 1.00 48.06 91 ASP A C 1
ATOM 674 O O . ASP A 1 91 ? 21.983 16.554 -10.972 1.00 48.06 91 ASP A O 1
ATOM 678 N N . LEU A 1 92 ? 19.915 17.122 -10.369 1.00 46.28 92 LEU A N 1
ATOM 679 C CA . LEU A 1 92 ? 20.309 17.420 -8.983 1.00 46.28 92 LEU A CA 1
ATOM 680 C C . LEU A 1 92 ? 20.388 16.183 -8.069 1.00 46.28 92 LEU A C 1
ATOM 682 O O . LEU A 1 92 ? 20.881 16.289 -6.947 1.00 46.28 92 LEU A O 1
ATOM 686 N N . ARG A 1 93 ? 19.953 15.002 -8.535 1.00 43.84 93 ARG A N 1
ATOM 687 C CA . ARG A 1 93 ? 20.148 13.735 -7.805 1.00 43.84 93 ARG A CA 1
ATOM 688 C C . ARG A 1 93 ? 21.482 13.054 -8.137 1.00 43.84 93 ARG A C 1
ATOM 690 O O . ARG A 1 93 ? 21.885 12.167 -7.399 1.00 43.84 93 ARG A O 1
ATOM 697 N N . ALA A 1 94 ? 22.207 13.516 -9.161 1.00 44.97 94 ALA A N 1
ATOM 698 C CA . ALA A 1 94 ? 23.587 13.094 -9.418 1.00 44.97 94 ALA A CA 1
ATOM 699 C C . ALA A 1 94 ? 24.603 13.830 -8.518 1.00 44.97 94 ALA A C 1
ATOM 701 O O . ALA A 1 94 ? 25.646 13.284 -8.171 1.00 44.97 94 ALA A O 1
ATOM 702 N N . VAL A 1 95 ? 24.293 15.053 -8.070 1.00 48.78 95 VAL A N 1
ATOM 703 C CA . VAL A 1 95 ? 25.217 15.866 -7.254 1.00 48.78 95 VAL A CA 1
ATOM 704 C C . VAL A 1 95 ? 25.268 15.414 -5.786 1.00 48.78 95 VAL A C 1
ATOM 706 O O . VAL A 1 95 ? 26.300 15.568 -5.137 1.00 48.78 95 VAL A O 1
ATOM 709 N N . CYS A 1 96 ? 24.222 14.771 -5.260 1.00 43.19 96 CYS A N 1
ATOM 710 C CA . CYS A 1 96 ? 24.263 14.196 -3.909 1.00 43.19 96 CYS A CA 1
ATOM 711 C C . CYS A 1 96 ? 24.871 12.780 -3.836 1.00 43.19 96 CYS A C 1
ATOM 713 O O . CYS A 1 96 ? 25.170 12.331 -2.734 1.00 43.19 96 CYS A O 1
ATOM 715 N N . GLU A 1 97 ? 25.120 12.105 -4.965 1.00 46.47 97 GLU A N 1
ATOM 716 C CA . GLU A 1 97 ? 25.862 10.827 -5.002 1.00 46.47 97 GLU A CA 1
ATOM 717 C C . GLU A 1 97 ? 27.379 11.014 -5.227 1.00 46.47 97 GLU A C 1
ATOM 719 O O . GLU A 1 97 ? 28.153 10.094 -4.982 1.00 46.47 97 GLU A O 1
ATOM 724 N N . VAL A 1 98 ? 27.845 12.216 -5.594 1.00 44.97 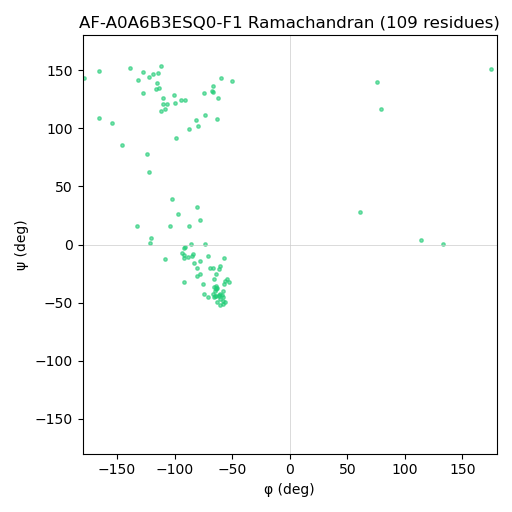98 VAL A N 1
ATOM 725 C CA . VAL A 1 98 ? 29.274 12.496 -5.870 1.00 44.97 98 VAL A CA 1
ATOM 726 C C . VAL A 1 98 ? 30.066 12.986 -4.638 1.00 44.97 98 VAL A C 1
ATOM 728 O O . VAL A 1 98 ? 31.284 13.128 -4.694 1.00 44.97 98 VAL A O 1
ATOM 731 N N . LEU A 1 99 ? 29.432 13.160 -3.473 1.00 44.28 99 LEU A N 1
ATOM 732 C CA . LEU A 1 99 ? 30.121 13.509 -2.213 1.00 44.28 99 LEU A CA 1
ATOM 733 C C . LEU A 1 99 ? 30.416 12.300 -1.301 1.00 44.28 99 LEU A C 1
ATOM 735 O O . LEU A 1 99 ? 30.534 12.464 -0.088 1.00 44.28 99 LEU A O 1
ATOM 739 N N . GLN A 1 100 ? 30.548 11.089 -1.858 1.00 46.38 100 GLN A N 1
ATOM 740 C CA . GLN A 1 100 ? 30.997 9.904 -1.105 1.00 46.38 100 GLN A CA 1
ATOM 741 C C . GLN A 1 100 ? 32.096 9.051 -1.774 1.00 46.38 100 GLN A C 1
ATOM 743 O O . GLN A 1 100 ? 32.371 7.961 -1.282 1.00 46.38 100 GLN A O 1
ATOM 748 N N . ASP A 1 101 ? 32.811 9.556 -2.792 1.00 40.16 101 ASP A N 1
ATOM 749 C CA . ASP A 1 101 ? 34.140 9.018 -3.149 1.00 40.16 101 ASP A CA 1
ATOM 750 C C . ASP A 1 101 ? 35.038 10.067 -3.858 1.00 40.16 101 ASP A C 1
ATOM 752 O O . ASP A 1 101 ? 34.829 10.370 -5.034 1.00 40.16 101 ASP A O 1
ATOM 756 N N . PRO A 1 102 ? 36.053 10.652 -3.189 1.00 44.81 102 PRO A N 1
ATOM 757 C CA . PRO A 1 102 ? 36.981 11.617 -3.788 1.00 44.81 102 PRO A CA 1
ATOM 758 C C . PRO A 1 102 ? 38.113 10.957 -4.613 1.00 44.81 102 PRO A C 1
ATOM 760 O O . PRO A 1 102 ? 39.230 11.474 -4.658 1.00 44.81 102 PRO A O 1
ATOM 763 N N . GLY A 1 103 ? 37.851 9.810 -5.254 1.00 53.38 103 GLY A N 1
ATOM 764 C CA . GLY A 1 103 ? 38.887 8.903 -5.766 1.00 53.38 103 GLY A CA 1
ATOM 765 C C . GLY A 1 103 ? 38.920 8.575 -7.264 1.00 53.38 103 GLY A C 1
ATOM 766 O O . GLY A 1 103 ? 39.802 7.820 -7.661 1.00 53.38 103 GLY A O 1
ATOM 767 N N . ALA A 1 104 ? 38.044 9.105 -8.125 1.00 40.53 104 ALA A N 1
ATOM 768 C CA . ALA A 1 104 ? 38.047 8.751 -9.557 1.00 40.53 104 ALA A CA 1
ATOM 769 C C . ALA A 1 104 ? 38.227 9.969 -10.476 1.00 40.53 104 ALA A C 1
ATOM 771 O O . ALA A 1 104 ? 37.377 10.304 -11.297 1.00 40.53 104 ALA A O 1
ATOM 772 N N . ASN A 1 105 ? 39.374 10.635 -10.344 1.00 41.66 105 ASN A N 1
ATOM 773 C CA . ASN A 1 105 ? 39.870 11.560 -11.355 1.00 41.66 105 ASN A CA 1
ATOM 774 C C . ASN A 1 105 ? 40.568 10.764 -12.468 1.00 41.66 105 ASN A C 1
ATOM 776 O O . ASN A 1 105 ? 41.684 10.295 -12.260 1.00 41.66 105 ASN A O 1
ATOM 780 N N . ALA A 1 106 ? 39.949 10.647 -13.642 1.00 38.84 106 ALA A N 1
ATOM 781 C CA . ALA A 1 106 ? 40.676 10.524 -14.904 1.00 38.84 106 ALA A CA 1
ATOM 782 C C . ALA A 1 106 ? 39.745 10.763 -16.099 1.00 38.84 106 ALA A C 1
ATOM 784 O O . ALA A 1 106 ? 38.978 9.881 -1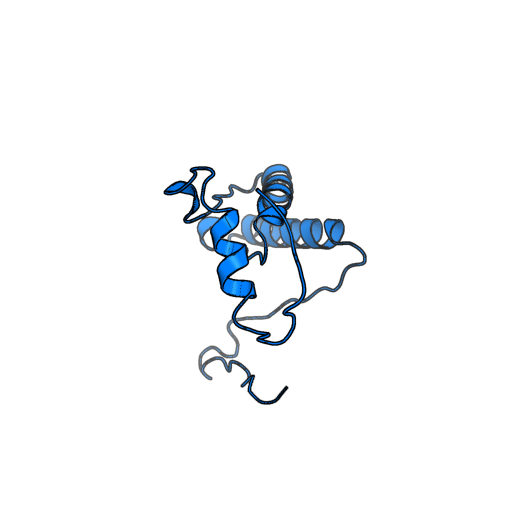6.471 1.00 38.84 106 ALA A O 1
ATOM 785 N N . SER A 1 107 ? 39.958 11.917 -16.744 1.00 31.42 107 SER A N 1
ATOM 786 C CA . SER A 1 107 ? 39.939 12.071 -18.208 1.00 31.42 107 SER A CA 1
ATOM 787 C C . SER A 1 107 ? 38.557 12.071 -18.880 1.00 31.42 107 SER A C 1
ATOM 789 O O . SER A 1 107 ? 37.712 11.245 -18.597 1.00 31.42 107 SER A O 1
ATOM 791 N N . LEU A 1 108 ? 38.228 12.873 -19.887 1.00 36.34 108 LEU A N 1
ATOM 792 C CA . LEU A 1 108 ? 38.839 13.947 -20.673 1.00 36.34 108 LEU A CA 1
ATOM 793 C C . LEU A 1 108 ? 37.772 14.229 -21.763 1.00 36.34 108 LEU A C 1
ATOM 795 O O . LEU A 1 108 ? 37.139 13.274 -22.206 1.00 36.34 108 LEU A O 1
ATOM 799 N N . VAL A 1 109 ? 37.687 15.469 -22.277 1.00 37.62 109 VAL A N 1
ATOM 800 C CA . VAL A 1 109 ? 37.133 15.818 -23.619 1.00 37.62 109 VAL A CA 1
ATOM 801 C C . VAL A 1 109 ? 35.583 15.841 -23.646 1.00 37.62 109 VAL A C 1
ATOM 803 O O . VAL A 1 109 ? 34.949 14.824 -23.422 1.00 37.62 109 VAL A O 1
ATOM 806 N N . ARG A 1 110 ? 34.864 16.946 -23.902 1.00 32.12 110 ARG A N 1
ATOM 807 C CA . ARG A 1 110 ? 34.948 17.949 -24.991 1.00 32.12 110 ARG A CA 1
ATOM 808 C C . ARG A 1 110 ? 33.856 19.020 -24.721 1.00 32.12 110 ARG A C 1
ATOM 810 O O . ARG A 1 110 ? 32.871 18.693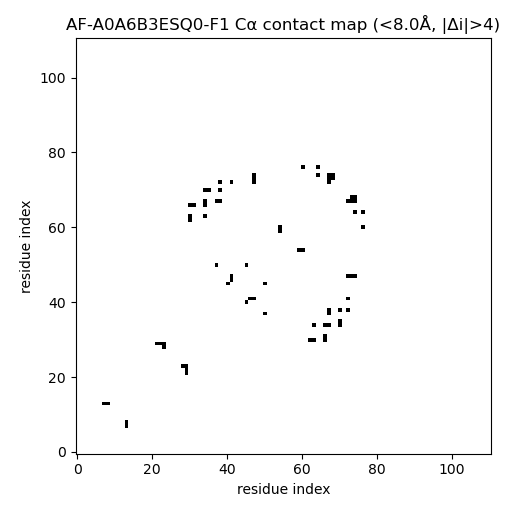 -24.071 1.00 32.12 110 ARG A O 1
ATOM 817 N N . LEU A 1 111 ? 34.044 20.317 -24.984 1.00 38.78 111 LEU A N 1
ATOM 818 C CA . LEU A 1 111 ? 33.709 20.985 -26.262 1.00 38.78 111 LEU A CA 1
ATOM 819 C C . LEU A 1 111 ? 32.648 20.287 -27.125 1.00 38.78 111 LEU A C 1
ATOM 821 O O . LEU A 1 111 ? 33.003 19.284 -27.780 1.00 38.78 111 LEU A O 1
#